Protein AF-A0A1G0CMH0-F1 (afdb_monomer_lite)

Radius of gyration: 16.73 Å; chains: 1; bounding box: 47×51×34 Å

Sequence (138 aa):
MKKIFALAIVLLAYSWANAQCPIYKTDRAGASTQNGKAVGNVVYSTDAQGAKASKIGKVDGTALYSTDRKGATPVQKGKFENGVVYATDRFGTNAVKVGKVEKGTVYSTDSYGLNVTIVGKVEGDCEAAGALLLLLIK

Foldseek 3Di:
DPPPVVVVVVVVVVCVQWPKKFKWFADPVRDTFTQWIDTVFWIWGADSVRPDTFTQWGDDPQWTWGADSVRPDTFTQFGHDPQWTWGAHRVHPPTATQWGADPQWTWGDHSVRPPTDTTIGIDDPPSSNNSNVSSVVD

Secondary structure (DSSP, 8-state):
--SSHHHHHHHHHHHHTT-EEEEEEE-TTS-EEEEEEEETTEEEEE-TTS-SEEEEEEEETTEEEE--TT--S-EEEEEEETTEEEE--TTS-S-EEEEEEETTEEEE--TTS-S-EEEEEE-SS-HHHHHHHHHHH-

Structure (mmCIF, N/CA/C/O backbone):
data_AF-A0A1G0CMH0-F1
#
_entry.id   AF-A0A1G0CMH0-F1
#
loop_
_atom_site.group_PDB
_atom_site.id
_atom_site.type_symbol
_atom_site.label_atom_id
_atom_site.label_alt_id
_atom_site.label_comp_id
_atom_site.label_asym_id
_atom_site.label_entity_id
_atom_site.label_seq_id
_atom_site.pdbx_PDB_ins_code
_atom_site.Cartn_x
_atom_site.Cartn_y
_atom_site.Cartn_z
_atom_site.occupancy
_atom_site.B_iso_or_equiv
_atom_site.auth_seq_id
_atom_site.auth_comp_id
_atom_site.auth_asym_id
_atom_site.auth_atom_id
_atom_site.pdbx_PDB_model_num
ATOM 1 N N . MET A 1 1 ? -32.654 -34.585 -15.542 1.00 46.31 1 MET A N 1
ATOM 2 C CA . MET A 1 1 ? -31.432 -33.782 -15.780 1.00 46.31 1 MET A CA 1
ATOM 3 C C . MET A 1 1 ? -31.679 -32.325 -15.368 1.00 46.31 1 MET A C 1
ATOM 5 O O . MET A 1 1 ? -32.084 -31.538 -16.203 1.00 46.31 1 MET A O 1
ATOM 9 N N . LYS A 1 2 ? -31.561 -31.966 -14.077 1.00 48.00 2 LYS A N 1
ATOM 10 C CA . LYS A 1 2 ? -31.857 -30.593 -13.579 1.00 48.00 2 LYS A CA 1
ATOM 11 C C . LYS A 1 2 ? -31.037 -30.170 -12.340 1.00 48.00 2 LYS A C 1
ATOM 13 O O . LYS A 1 2 ? -31.393 -29.211 -11.673 1.00 48.00 2 LYS A O 1
ATOM 18 N N . LYS A 1 3 ? -29.950 -30.880 -12.003 1.00 43.53 3 LYS A N 1
ATOM 19 C CA . LYS A 1 3 ? -29.193 -30.652 -10.750 1.00 43.53 3 LYS A CA 1
ATOM 20 C C . LYS A 1 3 ? -27.794 -30.041 -10.927 1.00 43.53 3 LYS A C 1
ATOM 22 O O . LYS A 1 3 ? -27.155 -29.726 -9.937 1.00 43.53 3 LYS A O 1
ATOM 27 N N . ILE A 1 4 ? -27.331 -29.837 -12.163 1.00 50.44 4 ILE A N 1
ATOM 28 C CA . ILE A 1 4 ? -25.962 -29.352 -12.438 1.00 50.44 4 ILE A CA 1
ATOM 29 C C . ILE A 1 4 ? -25.893 -27.813 -12.505 1.00 50.44 4 ILE A C 1
ATOM 31 O O . ILE A 1 4 ? -24.858 -27.228 -12.211 1.00 50.44 4 ILE A O 1
ATOM 35 N N . PHE A 1 5 ? -27.009 -27.132 -12.786 1.00 44.53 5 PHE A N 1
ATOM 36 C CA . PHE A 1 5 ? -27.023 -25.671 -12.938 1.00 44.53 5 PHE A CA 1
ATOM 37 C C . PHE A 1 5 ? -26.931 -24.884 -11.620 1.00 44.53 5 PHE A C 1
ATOM 39 O O . PHE A 1 5 ? -26.466 -23.751 -11.630 1.00 44.53 5 PHE A O 1
ATOM 46 N N . ALA A 1 6 ? -27.310 -25.467 -10.478 1.00 49.84 6 ALA A N 1
ATOM 47 C CA . ALA A 1 6 ? -27.246 -24.760 -9.196 1.00 49.84 6 ALA A CA 1
ATOM 48 C C . ALA A 1 6 ? -25.812 -24.656 -8.640 1.00 49.84 6 ALA A C 1
ATOM 50 O O . ALA A 1 6 ? -25.465 -23.655 -8.023 1.00 49.84 6 ALA A O 1
ATOM 51 N N . LEU A 1 7 ? -24.957 -25.657 -8.887 1.00 40.56 7 LEU A N 1
ATOM 52 C CA . LEU A 1 7 ? -23.612 -25.704 -8.303 1.00 40.56 7 LEU A CA 1
ATOM 53 C C . LEU A 1 7 ? -22.659 -24.687 -8.955 1.00 40.56 7 LEU A C 1
ATOM 55 O O . LEU A 1 7 ? -21.861 -24.059 -8.264 1.00 40.56 7 LEU A O 1
ATOM 59 N N . ALA A 1 8 ? -22.790 -24.469 -10.268 1.00 42.16 8 ALA A N 1
ATOM 60 C CA . ALA A 1 8 ? -21.983 -23.494 -11.001 1.00 42.16 8 ALA A CA 1
ATOM 61 C C . ALA A 1 8 ? -22.323 -22.041 -10.623 1.00 42.16 8 ALA A C 1
ATOM 63 O O . ALA A 1 8 ? -21.427 -21.210 -10.533 1.00 42.16 8 ALA A O 1
ATOM 64 N N . ILE A 1 9 ? -23.597 -21.740 -10.340 1.00 48.38 9 ILE A N 1
ATOM 65 C CA . ILE A 1 9 ? -24.038 -20.395 -9.933 1.00 48.38 9 ILE A CA 1
ATOM 66 C C . ILE A 1 9 ? -23.577 -20.076 -8.505 1.00 48.38 9 ILE A C 1
ATOM 68 O O . ILE A 1 9 ? -23.201 -18.941 -8.233 1.00 48.38 9 ILE A O 1
ATOM 72 N N . VAL A 1 10 ? -23.527 -21.068 -7.608 1.00 40.91 10 VAL A N 1
ATOM 73 C CA . VAL A 1 10 ? -22.971 -20.884 -6.257 1.00 40.91 10 VAL A CA 1
ATOM 74 C C . VAL A 1 10 ? -21.451 -20.685 -6.315 1.00 40.91 10 VAL A C 1
ATOM 76 O O . VAL A 1 10 ? -20.946 -19.763 -5.687 1.00 40.91 10 VAL A O 1
ATOM 79 N N . LEU A 1 11 ? -20.722 -21.466 -7.121 1.00 39.59 11 LEU A N 1
ATOM 80 C CA . LEU A 1 11 ? -19.275 -21.279 -7.324 1.00 39.59 11 LEU A CA 1
ATOM 81 C C . LEU A 1 11 ? -18.934 -19.923 -7.955 1.00 39.59 11 LEU A C 1
ATOM 83 O O . LEU A 1 11 ? -17.980 -19.279 -7.522 1.00 39.59 11 LEU A O 1
ATOM 87 N N . LEU A 1 12 ? -19.743 -19.464 -8.916 1.00 39.22 12 LEU A N 1
ATOM 88 C CA . LEU A 1 12 ? -19.619 -18.122 -9.477 1.00 39.22 12 LEU A CA 1
ATOM 89 C C . LEU A 1 12 ? -19.955 -17.063 -8.424 1.00 39.22 12 LEU A C 1
ATOM 91 O O . LEU A 1 12 ? -19.155 -16.169 -8.235 1.00 39.22 12 LEU A O 1
ATOM 95 N N . ALA A 1 13 ? -21.046 -17.166 -7.660 1.00 36.47 13 ALA A N 1
ATOM 96 C CA . ALA A 1 13 ? -21.392 -16.179 -6.626 1.00 36.47 13 ALA A CA 1
ATOM 97 C C . ALA A 1 13 ? -20.334 -16.060 -5.506 1.00 36.47 13 ALA A C 1
ATOM 99 O O . ALA A 1 13 ? -20.114 -14.968 -4.979 1.00 36.47 13 ALA A O 1
ATOM 100 N N . TYR A 1 14 ? -19.627 -17.149 -5.182 1.00 36.47 14 TYR A N 1
ATOM 101 C CA . TYR A 1 14 ? -18.530 -17.133 -4.208 1.00 36.47 14 TYR A CA 1
ATOM 102 C C . TYR A 1 14 ? -17.269 -16.413 -4.708 1.00 36.47 14 TYR A C 1
ATOM 104 O O . TYR A 1 14 ? -16.526 -15.882 -3.880 1.00 36.47 14 TYR A O 1
ATOM 112 N N . SER A 1 15 ? -17.031 -16.335 -6.024 1.00 37.41 15 SER A N 1
ATOM 113 C CA . SER A 1 15 ? -15.873 -15.604 -6.561 1.00 37.41 15 SER A CA 1
ATOM 114 C C . SER A 1 15 ? -16.040 -14.081 -6.523 1.00 37.41 15 SER A C 1
ATOM 116 O O . SER A 1 15 ? -15.041 -13.372 -6.540 1.00 37.41 15 SER A O 1
ATOM 118 N N . TRP A 1 16 ? -17.273 -13.566 -6.423 1.00 39.22 16 TRP A N 1
ATOM 119 C CA . TRP A 1 16 ? -17.538 -12.118 -6.314 1.00 39.22 16 TRP A CA 1
ATOM 120 C C . TRP A 1 16 ? -17.589 -11.623 -4.863 1.00 39.22 16 TRP A C 1
ATOM 122 O O . TRP A 1 16 ? -17.378 -10.441 -4.613 1.00 39.22 16 TRP A O 1
ATOM 132 N N . ALA A 1 17 ? -17.840 -12.510 -3.893 1.00 40.75 17 ALA A N 1
ATOM 133 C CA . ALA A 1 17 ? -18.009 -12.122 -2.489 1.00 40.75 17 ALA A CA 1
ATOM 134 C C . ALA A 1 17 ? -16.685 -11.840 -1.750 1.00 40.75 17 ALA A C 1
ATOM 136 O O . ALA A 1 17 ? -16.698 -11.238 -0.681 1.00 40.75 17 ALA A O 1
ATOM 137 N N . ASN A 1 18 ? -15.541 -12.253 -2.305 1.00 51.97 18 ASN A N 1
ATOM 138 C CA . ASN A 1 18 ? -14.217 -12.006 -1.732 1.00 51.97 18 ASN A CA 1
ATOM 139 C C . ASN A 1 18 ? -13.219 -11.693 -2.850 1.00 51.97 18 ASN A C 1
ATOM 141 O O . ASN A 1 18 ? -12.333 -12.500 -3.126 1.00 51.97 18 ASN A O 1
ATOM 145 N N . ALA A 1 19 ? -13.374 -10.545 -3.517 1.00 65.06 19 ALA A N 1
ATOM 146 C CA . ALA A 1 19 ? -12.364 -10.055 -4.450 1.00 65.06 19 ALA A CA 1
ATOM 147 C C . ALA A 1 19 ? -11.027 -9.929 -3.700 1.00 65.06 19 ALA A C 1
ATOM 149 O O . ALA A 1 19 ? -10.825 -9.028 -2.883 1.00 65.06 19 ALA A O 1
ATOM 150 N N . GLN A 1 20 ? -10.151 -10.912 -3.908 1.00 85.44 20 GLN A N 1
ATOM 151 C CA . GLN A 1 20 ? -8.800 -10.899 -3.385 1.00 85.44 20 GLN A CA 1
ATOM 152 C C . GLN A 1 20 ? -7.938 -10.170 -4.405 1.00 85.44 20 GLN A C 1
ATOM 154 O O . GLN A 1 20 ? -7.851 -10.599 -5.551 1.00 85.44 20 GLN A O 1
ATOM 159 N N . CYS A 1 21 ? -7.277 -9.108 -3.970 1.00 90.06 21 CYS A N 1
ATOM 160 C CA . CYS A 1 21 ? -6.371 -8.332 -4.802 1.00 90.06 21 CYS A CA 1
ATOM 161 C C . CYS A 1 21 ? -4.926 -8.658 -4.422 1.00 90.06 21 CYS A C 1
ATOM 163 O O . CYS A 1 21 ? -4.499 -8.299 -3.318 1.00 90.06 21 CYS A O 1
ATOM 165 N N . PRO A 1 22 ? -4.170 -9.366 -5.274 1.00 91.12 22 PRO A N 1
ATOM 166 C CA . PRO A 1 22 ? -2.741 -9.566 -5.087 1.00 91.12 22 PRO A CA 1
ATOM 167 C C . PRO A 1 22 ? -1.978 -8.237 -5.034 1.00 91.12 22 PRO A C 1
ATOM 169 O O . PRO A 1 22 ? -2.266 -7.300 -5.780 1.00 91.12 22 PRO A O 1
ATOM 172 N N . ILE A 1 23 ? -0.990 -8.164 -4.142 1.00 91.44 23 ILE A N 1
ATOM 173 C CA . ILE A 1 23 ? -0.104 -7.011 -3.978 1.00 91.44 23 ILE A CA 1
ATOM 174 C C . ILE A 1 23 ? 1.337 -7.489 -4.157 1.00 91.44 23 ILE A C 1
ATOM 176 O O . ILE A 1 23 ? 1.765 -8.473 -3.543 1.00 91.44 23 ILE A O 1
ATOM 180 N N . TYR A 1 24 ? 2.081 -6.767 -4.985 1.00 91.69 24 TYR A N 1
ATOM 181 C CA . TYR A 1 24 ? 3.454 -7.067 -5.353 1.00 91.69 24 TYR A CA 1
ATOM 182 C C . TYR A 1 24 ? 4.371 -5.926 -4.948 1.00 91.69 24 TYR A C 1
ATOM 184 O O . TYR A 1 24 ? 4.055 -4.752 -5.155 1.00 91.69 24 TYR A O 1
ATOM 192 N N . LYS A 1 25 ? 5.555 -6.279 -4.457 1.00 90.69 25 LYS A N 1
ATOM 193 C CA . LYS A 1 25 ? 6.685 -5.362 -4.349 1.00 90.69 25 LYS A CA 1
ATOM 194 C C . LYS A 1 25 ? 7.495 -5.448 -5.630 1.00 90.69 25 LYS A C 1
ATOM 196 O O . LYS A 1 25 ? 7.781 -6.550 -6.095 1.00 90.69 25 LYS A O 1
ATOM 201 N N . THR A 1 26 ? 7.881 -4.300 -6.165 1.00 91.00 26 THR A N 1
ATOM 202 C CA . THR A 1 26 ? 8.746 -4.205 -7.341 1.00 91.00 26 THR A CA 1
ATOM 203 C C . THR A 1 26 ? 10.123 -3.721 -6.907 1.00 91.00 26 THR A C 1
ATOM 205 O O . THR A 1 26 ? 10.233 -2.774 -6.125 1.00 91.00 26 THR A O 1
ATOM 208 N N . ASP A 1 27 ? 11.171 -4.401 -7.359 1.00 88.56 27 ASP A N 1
ATOM 209 C CA . ASP A 1 27 ? 12.552 -4.004 -7.097 1.00 88.56 27 ASP A CA 1
ATOM 210 C C . ASP A 1 27 ? 13.072 -2.979 -8.122 1.00 88.56 27 ASP A C 1
ATOM 212 O O . ASP A 1 27 ? 12.390 -2.602 -9.076 1.00 88.56 27 ASP A O 1
ATOM 216 N N . ARG A 1 28 ? 14.315 -2.522 -7.931 1.00 84.56 28 ARG A N 1
ATOM 217 C CA . ARG A 1 28 ? 14.953 -1.538 -8.820 1.00 84.56 28 ARG A CA 1
ATOM 218 C C . ARG A 1 28 ? 15.195 -2.072 -10.239 1.00 84.56 28 ARG A C 1
ATOM 220 O O . ARG A 1 28 ? 15.320 -1.270 -11.159 1.00 84.56 28 ARG A O 1
ATOM 227 N N . ALA A 1 29 ? 15.276 -3.391 -10.412 1.00 86.69 29 ALA A N 1
ATOM 228 C CA . ALA A 1 29 ? 15.417 -4.037 -11.715 1.00 86.69 29 ALA A CA 1
ATOM 229 C C . ALA A 1 29 ? 14.059 -4.228 -12.422 1.00 86.69 29 ALA A C 1
ATOM 231 O O . ALA A 1 29 ? 14.026 -4.614 -13.589 1.00 86.69 29 ALA A O 1
ATOM 232 N N . GLY A 1 30 ? 12.944 -3.938 -11.742 1.00 84.12 30 GLY A N 1
ATOM 233 C CA . GLY A 1 30 ? 11.585 -4.090 -12.257 1.00 84.12 30 GLY A CA 1
ATOM 234 C C . GLY A 1 30 ? 10.970 -5.468 -11.997 1.00 84.12 30 GLY A C 1
ATOM 235 O O . GLY A 1 30 ? 9.814 -5.697 -12.375 1.00 84.12 30 GLY A O 1
ATOM 236 N N . ALA A 1 31 ? 11.684 -6.378 -11.329 1.00 88.56 31 ALA A N 1
ATOM 237 C CA . ALA A 1 31 ? 11.131 -7.671 -10.951 1.00 88.56 31 ALA A CA 1
ATOM 238 C C . ALA A 1 31 ? 10.092 -7.478 -9.843 1.00 88.56 31 ALA A C 1
ATOM 240 O O . ALA A 1 31 ? 10.278 -6.690 -8.915 1.00 88.56 31 ALA A O 1
ATOM 241 N N . SER A 1 32 ? 8.954 -8.160 -9.974 1.00 89.00 32 SER A N 1
ATOM 242 C CA . SER A 1 32 ? 7.827 -8.030 -9.052 1.00 89.00 32 SER A CA 1
ATOM 243 C C . SER A 1 32 ? 7.566 -9.354 -8.351 1.00 89.00 32 SER A C 1
ATOM 245 O O . SER A 1 32 ? 7.373 -10.372 -9.010 1.00 89.00 32 SER A O 1
ATOM 247 N N . THR A 1 33 ? 7.522 -9.324 -7.022 1.00 89.88 33 THR A N 1
ATOM 248 C CA . THR A 1 33 ? 7.266 -10.501 -6.187 1.00 89.88 33 THR A CA 1
ATOM 249 C C . THR A 1 33 ? 6.044 -10.239 -5.333 1.00 89.88 33 THR A C 1
ATOM 251 O O . THR A 1 33 ? 5.942 -9.183 -4.701 1.00 89.88 33 THR A O 1
ATOM 254 N N . GLN A 1 34 ? 5.115 -11.194 -5.309 1.00 89.19 34 GLN A N 1
ATOM 255 C CA . GLN A 1 34 ? 3.942 -11.080 -4.458 1.00 89.19 34 GLN A CA 1
ATOM 256 C C . GLN A 1 34 ? 4.390 -11.044 -2.998 1.00 89.19 34 GLN A C 1
ATOM 258 O O . GLN A 1 34 ? 5.187 -11.869 -2.556 1.00 89.19 34 GLN A O 1
ATOM 263 N N . ASN A 1 35 ? 3.902 -10.065 -2.253 1.00 87.38 35 ASN A N 1
ATOM 264 C CA . ASN A 1 35 ? 4.242 -9.892 -0.843 1.00 87.38 35 ASN A CA 1
ATOM 265 C C . ASN A 1 35 ? 3.036 -9.482 0.005 1.00 87.38 35 ASN A C 1
ATOM 267 O O . ASN A 1 35 ? 3.176 -9.217 1.205 1.00 87.38 35 ASN A O 1
ATOM 271 N N . GLY A 1 36 ? 1.857 -9.419 -0.608 1.00 90.31 36 GLY A N 1
ATOM 272 C CA . GLY A 1 36 ? 0.623 -9.167 0.095 1.00 90.31 36 GLY A CA 1
ATOM 273 C C . GLY A 1 36 ? -0.619 -9.513 -0.706 1.00 90.31 36 GLY A C 1
ATOM 274 O O . GLY A 1 36 ? -0.577 -9.935 -1.866 1.00 90.31 36 GLY A O 1
ATOM 275 N N . LYS A 1 37 ? -1.750 -9.316 -0.040 1.00 91.44 37 LYS A N 1
ATOM 276 C CA . LYS A 1 37 ? -3.080 -9.368 -0.634 1.00 91.44 37 LYS A CA 1
ATOM 277 C C . LYS A 1 37 ? -4.042 -8.475 0.135 1.00 91.44 37 LYS A C 1
ATOM 279 O O . LYS A 1 37 ? -3.919 -8.351 1.354 1.00 91.44 37 LYS A O 1
ATOM 284 N N . ALA A 1 38 ? -5.017 -7.903 -0.554 1.00 91.50 38 ALA A N 1
ATOM 285 C CA . ALA A 1 38 ? -6.177 -7.289 0.074 1.00 91.50 38 ALA A CA 1
ATOM 286 C C . ALA A 1 38 ? -7.393 -8.204 -0.060 1.00 91.50 38 ALA A C 1
ATOM 288 O O . ALA A 1 38 ? -7.585 -8.828 -1.101 1.00 91.50 38 ALA A O 1
ATOM 289 N N . VAL A 1 39 ? -8.185 -8.297 1.005 1.00 90.38 39 VAL A N 1
ATOM 290 C CA . VAL A 1 39 ? -9.475 -8.995 1.019 1.00 90.38 39 VAL A CA 1
ATOM 291 C C . VAL A 1 39 ? -10.477 -8.053 1.672 1.00 90.38 39 VAL A C 1
ATOM 293 O O . VAL A 1 39 ? -10.355 -7.736 2.860 1.00 90.38 39 VAL A O 1
ATOM 296 N N . GLY A 1 40 ? -11.423 -7.548 0.879 1.00 89.12 40 GLY A N 1
ATOM 297 C CA . GLY A 1 40 ? -12.274 -6.437 1.297 1.00 89.12 40 GLY A CA 1
ATOM 298 C C . GLY A 1 40 ? -11.426 -5.222 1.680 1.00 89.12 40 GLY A C 1
ATOM 299 O O . GLY A 1 40 ? -10.588 -4.767 0.907 1.00 89.12 40 GLY A O 1
ATOM 300 N N . ASN A 1 41 ? -11.605 -4.720 2.900 1.00 89.75 41 ASN A N 1
ATOM 301 C CA . ASN A 1 41 ? -10.872 -3.560 3.402 1.00 89.75 41 ASN A CA 1
ATOM 302 C C . ASN A 1 41 ? -9.622 -3.915 4.229 1.00 89.75 41 ASN A C 1
ATOM 304 O O . ASN A 1 41 ? -8.983 -3.026 4.790 1.00 89.75 41 ASN A O 1
ATOM 308 N N . VAL A 1 42 ? -9.264 -5.197 4.341 1.00 90.75 42 VAL A N 1
ATOM 309 C CA . VAL A 1 42 ? -8.124 -5.657 5.143 1.00 90.75 42 VAL A CA 1
ATOM 310 C C . VAL A 1 42 ? -6.946 -5.989 4.239 1.00 90.75 42 VAL A C 1
ATOM 312 O O . VAL A 1 42 ? -7.100 -6.663 3.222 1.00 90.75 42 VAL A O 1
ATOM 315 N N . VAL A 1 43 ? -5.752 -5.552 4.640 1.00 91.19 43 VAL A N 1
ATOM 316 C CA . VAL A 1 43 ? -4.508 -5.805 3.911 1.00 91.19 43 VAL A CA 1
ATOM 317 C C . VAL A 1 43 ? -3.631 -6.766 4.700 1.00 91.19 43 VAL A C 1
ATOM 319 O O . VAL A 1 43 ? -3.395 -6.600 5.903 1.00 91.19 43 VAL A O 1
ATOM 322 N N . TYR A 1 44 ? -3.131 -7.771 3.995 1.00 90.19 44 TYR A N 1
ATOM 323 C CA . TYR A 1 44 ? -2.281 -8.824 4.520 1.00 90.19 44 TYR A CA 1
ATOM 324 C C . TYR A 1 44 ? -0.917 -8.771 3.844 1.00 90.19 44 TYR A C 1
ATOM 326 O O . TYR A 1 44 ? -0.832 -8.599 2.630 1.00 90.19 44 TYR A O 1
ATOM 334 N N . SER A 1 45 ? 0.145 -8.977 4.618 1.00 89.69 45 SER A N 1
ATOM 335 C CA . SER A 1 45 ? 1.429 -9.409 4.070 1.00 89.69 45 SER A CA 1
ATOM 336 C C . SER A 1 45 ? 1.377 -10.913 3.848 1.00 89.69 45 SER A C 1
ATOM 338 O O . SER A 1 45 ? 0.782 -11.634 4.659 1.00 89.69 45 SER A O 1
ATOM 340 N N . THR A 1 46 ? 1.994 -11.373 2.764 1.00 88.19 46 THR A N 1
ATOM 341 C CA . THR A 1 46 ? 2.116 -12.792 2.448 1.00 88.19 46 THR A CA 1
ATOM 342 C C . THR A 1 46 ? 3.555 -13.218 2.205 1.00 88.19 46 THR A C 1
ATOM 344 O O . THR A 1 46 ? 4.421 -12.385 1.937 1.00 88.19 46 THR A O 1
ATOM 347 N N . ASP A 1 47 ? 3.807 -14.527 2.272 1.00 83.19 47 ASP A N 1
ATOM 348 C CA . ASP A 1 47 ? 4.989 -15.099 1.624 1.00 83.19 47 ASP A CA 1
ATOM 349 C C . ASP A 1 47 ? 4.911 -14.948 0.090 1.00 83.19 47 ASP A C 1
ATOM 351 O O . ASP A 1 47 ? 3.886 -14.532 -0.463 1.00 83.19 47 ASP A O 1
ATOM 355 N N . ALA A 1 48 ? 6.012 -15.280 -0.594 1.00 75.88 48 ALA A N 1
ATOM 356 C CA . ALA A 1 48 ? 6.133 -15.165 -2.049 1.00 75.88 48 ALA A CA 1
ATOM 357 C C . ALA A 1 48 ? 5.135 -16.049 -2.820 1.00 75.88 48 ALA A C 1
ATOM 359 O O . ALA A 1 48 ? 4.930 -15.844 -4.013 1.00 75.88 48 ALA A O 1
ATOM 360 N N . GLN A 1 49 ? 4.523 -17.028 -2.147 1.00 72.69 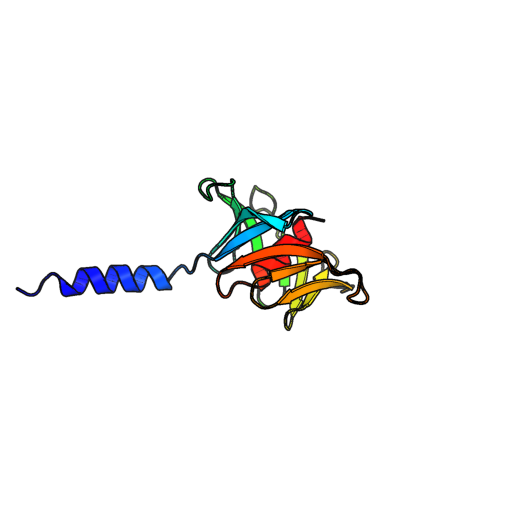49 GLN A N 1
ATOM 361 C CA . GLN A 1 49 ? 3.522 -17.942 -2.692 1.00 72.69 49 GLN A CA 1
ATOM 362 C C . GLN A 1 49 ? 2.083 -17.529 -2.331 1.00 72.69 49 GLN A C 1
ATOM 364 O O . GLN A 1 49 ? 1.136 -18.203 -2.733 1.00 72.69 49 GLN A O 1
ATOM 369 N N . GLY A 1 50 ? 1.889 -16.453 -1.560 1.00 69.94 50 GLY A N 1
ATOM 370 C CA . GLY A 1 50 ? 0.566 -15.980 -1.140 1.00 69.94 50 GLY A CA 1
ATOM 371 C C . GLY A 1 50 ? -0.121 -16.836 -0.063 1.00 69.94 50 GLY A C 1
ATOM 372 O O . GLY A 1 50 ? -1.286 -16.574 0.267 1.00 69.94 50 GLY A O 1
ATOM 373 N N . ALA A 1 51 ? 0.563 -17.848 0.482 1.00 73.19 51 ALA A N 1
ATOM 374 C CA . ALA A 1 51 ? -0.021 -18.901 1.312 1.00 73.19 51 ALA A CA 1
ATOM 375 C C . ALA A 1 51 ? -0.133 -18.490 2.785 1.00 73.19 51 ALA A C 1
ATOM 377 O O . ALA A 1 51 ? -1.217 -18.543 3.373 1.00 73.19 51 ALA A O 1
ATOM 378 N N . LYS A 1 52 ? 0.966 -18.039 3.395 1.00 82.31 52 LYS A N 1
ATOM 379 C CA . LYS A 1 52 ? 0.946 -17.509 4.767 1.00 82.31 52 LYS A CA 1
ATOM 380 C C . LYS A 1 52 ? 0.509 -16.058 4.733 1.00 82.31 52 LYS A C 1
ATOM 382 O O . LYS A 1 52 ? 1.153 -15.268 4.063 1.00 82.31 52 LYS A O 1
ATOM 387 N N . ALA A 1 53 ? -0.538 -15.695 5.471 1.00 85.12 53 ALA A N 1
ATOM 388 C CA . ALA A 1 53 ? -1.058 -14.330 5.511 1.00 85.12 53 ALA A CA 1
ATOM 389 C C . ALA A 1 53 ? -1.042 -13.777 6.938 1.00 85.12 53 ALA A C 1
ATOM 391 O O . ALA A 1 53 ? -1.528 -14.418 7.867 1.00 85.12 53 ALA A O 1
ATOM 392 N N . SER A 1 54 ? -0.504 -12.574 7.113 1.00 88.19 54 SER A N 1
ATOM 393 C CA . SER A 1 54 ? -0.565 -11.827 8.374 1.00 88.19 54 SER A CA 1
ATOM 394 C C . SER A 1 54 ? -1.186 -10.468 8.121 1.00 88.19 54 SER A C 1
ATOM 396 O O . SER A 1 54 ? -0.770 -9.769 7.200 1.00 88.19 54 SER A O 1
ATOM 398 N N . LYS A 1 55 ? -2.177 -10.081 8.925 1.00 89.44 55 LYS A N 1
ATOM 399 C CA . LYS A 1 55 ? -2.799 -8.760 8.816 1.00 89.44 55 LYS A CA 1
ATOM 400 C C . LYS A 1 55 ? -1.751 -7.685 9.111 1.00 89.44 55 LYS A C 1
ATOM 402 O O . LYS A 1 55 ? -1.101 -7.730 10.152 1.00 89.44 55 LYS A O 1
ATOM 407 N N . ILE A 1 56 ? -1.599 -6.739 8.192 1.00 89.38 56 ILE A N 1
ATOM 408 C CA . ILE A 1 56 ? -0.664 -5.609 8.326 1.00 89.38 56 ILE A CA 1
ATOM 409 C C . ILE A 1 56 ? -1.379 -4.263 8.344 1.00 89.38 56 ILE A C 1
ATOM 411 O O . ILE A 1 56 ? -0.780 -3.250 8.702 1.00 89.38 56 ILE A O 1
ATOM 415 N N . GLY A 1 57 ? -2.659 -4.238 7.982 1.00 91.88 57 GLY A N 1
ATOM 416 C CA . GLY A 1 57 ? -3.434 -3.019 8.051 1.00 91.88 57 GLY A CA 1
ATOM 417 C C . GLY A 1 57 ? -4.839 -3.137 7.494 1.00 91.88 57 GLY A C 1
ATOM 418 O O . GLY A 1 57 ? -5.351 -4.233 7.247 1.00 91.88 57 GLY A O 1
ATOM 419 N N . LYS A 1 58 ? -5.474 -1.980 7.338 1.00 92.31 58 LYS A N 1
ATOM 420 C CA . LYS A 1 58 ? -6.805 -1.839 6.753 1.00 92.31 58 LYS A CA 1
ATOM 421 C C . LYS A 1 58 ? -6.952 -0.500 6.034 1.00 92.31 58 LYS A C 1
ATOM 423 O O . LYS A 1 58 ? -6.255 0.464 6.355 1.00 92.31 58 LYS A O 1
ATOM 428 N N . VAL A 1 59 ? -7.896 -0.457 5.110 1.00 93.06 59 VAL A N 1
ATOM 429 C CA . VAL A 1 59 ? -8.392 0.751 4.451 1.00 93.06 59 VAL A CA 1
ATOM 430 C C . VAL A 1 59 ? -9.761 1.082 5.045 1.00 93.06 59 VAL A C 1
ATOM 432 O O . VAL A 1 59 ? -10.563 0.184 5.297 1.00 93.06 59 VAL A O 1
ATOM 435 N N . ASP A 1 60 ? -10.028 2.351 5.320 1.00 93.06 60 ASP A N 1
ATOM 436 C CA . ASP A 1 60 ? -11.316 2.816 5.843 1.00 93.06 60 ASP A CA 1
ATOM 437 C C . ASP A 1 60 ? -11.692 4.118 5.131 1.00 93.06 60 ASP A C 1
ATOM 439 O O . ASP A 1 60 ? -11.125 5.178 5.407 1.00 93.06 60 ASP A O 1
ATOM 443 N N . GLY A 1 61 ? -12.557 4.025 4.117 1.00 92.12 61 GLY A N 1
ATOM 444 C CA . GLY A 1 61 ? -12.749 5.115 3.160 1.00 92.12 61 GLY A CA 1
ATOM 445 C C . GLY A 1 61 ? -11.424 5.502 2.493 1.00 92.12 61 GLY A C 1
ATOM 446 O O . GLY A 1 61 ? -10.780 4.671 1.855 1.00 92.12 61 GLY A O 1
ATOM 447 N N . THR A 1 62 ? -11.002 6.757 2.666 1.00 93.94 62 THR A N 1
ATOM 448 C CA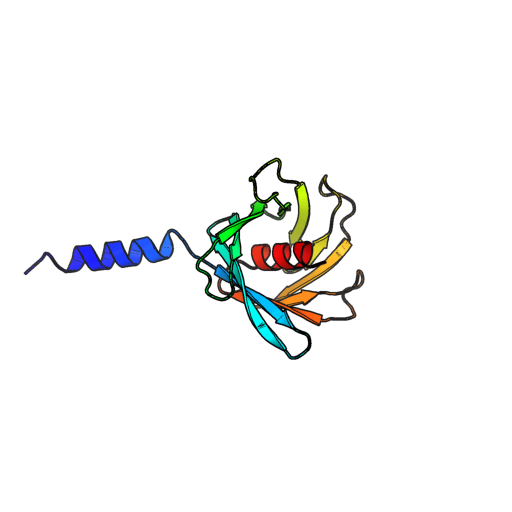 . THR A 1 62 ? -9.712 7.255 2.159 1.00 93.94 62 THR A CA 1
ATOM 449 C C . THR A 1 62 ? -8.561 7.020 3.135 1.00 93.94 62 THR A C 1
ATOM 451 O O . THR A 1 62 ? -7.404 7.141 2.744 1.00 93.94 62 THR A O 1
ATOM 454 N N . ALA A 1 63 ? -8.826 6.677 4.396 1.00 95.62 63 ALA A N 1
ATOM 455 C CA . ALA A 1 63 ? -7.802 6.549 5.424 1.00 95.62 63 ALA A CA 1
ATOM 456 C C . ALA A 1 63 ? -7.097 5.183 5.378 1.00 95.62 63 ALA A C 1
ATOM 458 O O . ALA A 1 63 ? -7.716 4.128 5.217 1.00 95.62 63 ALA A O 1
ATOM 459 N N . LEU A 1 64 ? -5.775 5.208 5.550 1.00 95.81 64 LEU A N 1
ATOM 460 C CA . LEU A 1 64 ? -4.897 4.042 5.481 1.00 95.81 64 LEU A CA 1
ATOM 461 C C . LEU A 1 64 ? -4.306 3.762 6.861 1.00 95.81 64 LEU A C 1
ATOM 463 O O . LEU A 1 64 ? -3.613 4.611 7.430 1.00 95.81 64 LEU A O 1
ATOM 467 N N . TYR A 1 65 ? -4.540 2.562 7.389 1.00 94.31 65 TYR A N 1
ATOM 468 C CA . TYR A 1 65 ? -4.105 2.174 8.729 1.00 94.31 65 TYR A CA 1
ATOM 469 C C . TYR A 1 65 ? -3.135 1.005 8.684 1.00 94.31 65 TYR A C 1
ATOM 471 O O . TYR A 1 65 ? -3.409 -0.008 8.045 1.00 94.31 65 TYR A O 1
ATOM 479 N N . SER A 1 66 ? -2.057 1.099 9.456 1.00 91.50 66 SER A N 1
ATOM 480 C CA . SER A 1 66 ? -1.247 -0.062 9.825 1.00 91.50 66 SER A CA 1
ATOM 481 C C . SER A 1 66 ? -1.818 -0.731 11.069 1.00 91.50 66 SER A C 1
ATOM 483 O O . SER A 1 66 ? -2.271 -0.040 11.983 1.00 91.50 66 SER A O 1
ATOM 485 N N . THR A 1 67 ? -1.700 -2.047 11.159 1.00 86.44 67 THR A N 1
ATOM 486 C CA . THR A 1 67 ? -1.902 -2.801 12.402 1.00 86.44 67 THR A CA 1
ATOM 487 C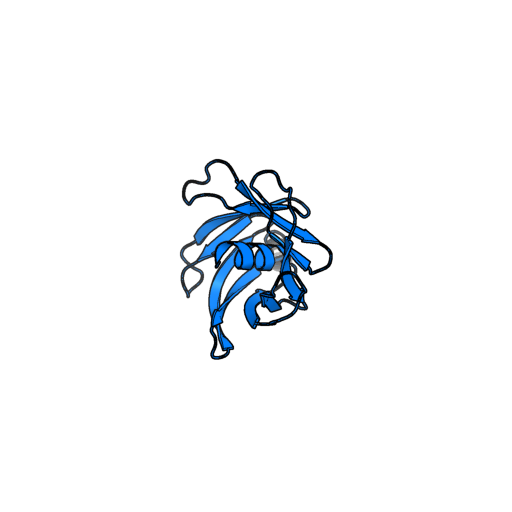 C . THR A 1 67 ? -0.642 -3.584 12.720 1.00 86.44 67 THR A C 1
ATOM 489 O O . THR A 1 67 ? 0.066 -4.018 11.809 1.00 86.44 67 THR A O 1
ATOM 492 N N . ASP A 1 68 ? -0.363 -3.805 14.002 1.00 71.81 68 ASP A N 1
ATOM 493 C CA . ASP A 1 68 ? 0.668 -4.772 14.364 1.00 71.81 68 ASP A CA 1
ATOM 494 C C . ASP A 1 68 ? 0.239 -6.204 13.976 1.00 71.81 68 ASP A C 1
ATOM 496 O O . ASP A 1 68 ? -0.925 -6.471 13.658 1.00 71.81 68 ASP A O 1
ATOM 500 N N . ARG A 1 69 ? 1.184 -7.155 14.005 1.00 58.09 69 ARG A N 1
ATOM 501 C CA . ARG A 1 69 ? 0.906 -8.569 13.676 1.00 58.09 69 ARG A CA 1
ATOM 502 C C . ARG A 1 69 ? -0.108 -9.225 14.624 1.00 58.09 69 ARG A C 1
ATOM 504 O O . ARG A 1 69 ? -0.593 -10.309 14.314 1.00 58.09 69 ARG A O 1
ATOM 511 N N . LYS A 1 70 ? -0.401 -8.604 15.773 1.00 58.84 70 LYS A N 1
ATOM 512 C CA . LYS A 1 70 ? -1.379 -9.070 16.766 1.00 58.84 70 LYS A CA 1
ATOM 513 C C . LYS A 1 70 ? -2.765 -8.445 16.552 1.00 58.84 70 LYS A C 1
ATOM 515 O O . LYS A 1 70 ? -3.705 -8.822 17.243 1.00 58.84 70 LYS A O 1
ATOM 520 N N . GLY A 1 71 ? -2.910 -7.535 15.586 1.00 54.94 71 GLY A N 1
ATOM 521 C CA . GLY A 1 71 ? -4.158 -6.845 15.276 1.00 54.94 71 GLY A CA 1
ATOM 522 C C . GLY A 1 71 ? -4.543 -5.751 16.276 1.00 54.94 71 GLY A C 1
ATOM 523 O O . GL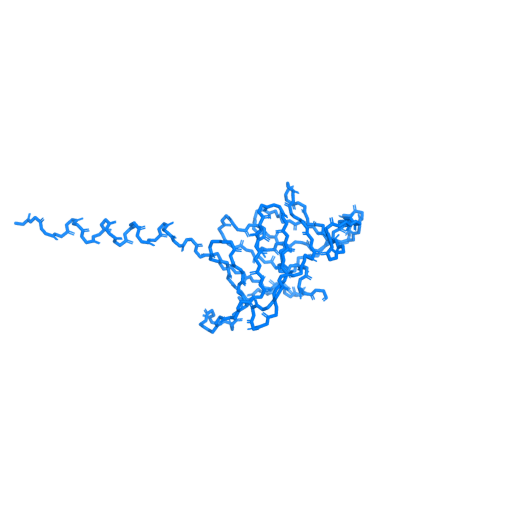Y A 1 71 ? -5.682 -5.286 16.218 1.00 54.94 71 GLY A O 1
ATOM 524 N N . ALA A 1 72 ? -3.639 -5.340 17.171 1.00 64.38 72 ALA A N 1
ATOM 525 C CA . ALA A 1 72 ? -3.905 -4.284 18.140 1.00 64.38 72 ALA A CA 1
ATOM 526 C C . ALA A 1 72 ? -3.859 -2.887 17.491 1.00 64.38 72 ALA A C 1
ATOM 528 O O . ALA A 1 72 ? -3.287 -2.698 16.415 1.00 64.38 72 ALA A O 1
ATOM 529 N N . THR A 1 73 ? -4.549 -1.953 18.158 1.00 77.88 73 THR A N 1
ATOM 530 C CA . THR A 1 73 ? -4.930 -0.578 17.784 1.00 77.88 73 THR A CA 1
ATOM 531 C C . THR A 1 73 ? -4.404 -0.081 16.428 1.00 77.88 73 THR A C 1
ATOM 533 O O . THR A 1 73 ? -3.219 0.234 16.308 1.00 77.88 73 THR A O 1
ATOM 536 N N . PRO A 1 74 ? -5.280 0.057 15.410 1.00 86.25 74 PRO A N 1
ATOM 537 C CA . PRO A 1 74 ? -4.910 0.622 14.119 1.00 86.25 74 PRO A CA 1
ATOM 538 C C . PRO A 1 74 ? -4.299 2.016 14.270 1.00 86.25 74 PRO A C 1
ATOM 540 O O . PRO A 1 74 ? -4.868 2.883 14.931 1.00 86.25 74 PRO A O 1
ATOM 543 N N . VAL A 1 75 ? -3.164 2.242 13.615 1.00 90.44 75 VAL A N 1
ATOM 544 C CA . VAL A 1 75 ? -2.506 3.552 13.555 1.00 90.44 75 VAL A CA 1
ATOM 545 C C . VAL A 1 75 ? -2.638 4.076 12.142 1.00 90.44 75 VAL A C 1
ATOM 547 O O . VAL A 1 75 ? -2.231 3.397 11.196 1.00 90.44 75 VAL A O 1
ATOM 550 N N . GLN A 1 76 ? -3.198 5.274 11.989 1.00 93.56 76 GLN A N 1
ATOM 551 C CA . GLN A 1 76 ? -3.270 5.904 10.681 1.00 93.56 76 GLN A CA 1
ATOM 552 C C . GLN A 1 76 ? -1.855 6.217 10.191 1.00 93.56 76 GLN A C 1
ATOM 554 O O . GLN A 1 76 ? -1.021 6.738 10.932 1.00 93.56 76 GLN A O 1
ATOM 559 N N . LYS A 1 77 ? -1.573 5.837 8.948 1.00 94.75 77 LYS A N 1
ATOM 560 C CA . LYS A 1 77 ? -0.300 6.096 8.266 1.00 94.75 77 LYS A CA 1
ATOM 561 C C . LYS A 1 77 ? -0.448 7.099 7.139 1.00 94.75 77 LYS A C 1
ATOM 563 O O . LYS A 1 77 ? 0.542 7.688 6.710 1.00 94.75 77 LYS A O 1
ATOM 568 N N . GLY A 1 78 ? -1.665 7.260 6.637 1.00 96.00 78 GLY A N 1
ATOM 569 C CA . GLY A 1 78 ? -1.900 8.128 5.511 1.00 96.00 78 GLY A CA 1
ATOM 570 C C . GLY A 1 78 ? -3.334 8.141 5.034 1.00 96.00 78 GLY A C 1
ATOM 571 O O . GLY A 1 78 ? -4.255 7.671 5.713 1.00 96.00 78 GLY A O 1
ATOM 572 N N . LYS A 1 79 ? -3.489 8.669 3.825 1.00 96.69 79 LYS A N 1
ATOM 573 C CA . LYS A 1 79 ? -4.735 8.661 3.071 1.00 96.69 79 LYS A CA 1
ATOM 574 C C . LYS A 1 79 ? -4.489 8.469 1.575 1.00 96.69 79 LYS A C 1
ATOM 576 O O . LYS A 1 79 ? -3.416 8.809 1.071 1.00 96.69 79 LYS A O 1
ATOM 581 N N . PHE A 1 80 ? -5.485 7.926 0.888 1.00 96.62 80 PHE A N 1
ATOM 582 C CA . PHE A 1 80 ? -5.505 7.697 -0.550 1.00 96.62 80 PHE A CA 1
ATOM 583 C C . PHE A 1 80 ? -6.718 8.381 -1.174 1.00 96.62 80 PHE A C 1
ATOM 585 O O . PHE A 1 80 ? -7.856 8.048 -0.850 1.00 96.62 80 PHE A O 1
ATOM 592 N N . GLU A 1 81 ? -6.469 9.345 -2.056 1.00 94.94 81 GLU A N 1
ATOM 593 C CA . GLU A 1 81 ? -7.507 10.175 -2.672 1.00 94.94 81 GLU A CA 1
ATOM 594 C C . GLU A 1 81 ? -7.144 10.430 -4.136 1.00 94.94 81 GLU A C 1
ATOM 596 O O . GLU A 1 81 ? -6.045 10.901 -4.427 1.00 94.94 81 GLU A O 1
ATOM 601 N N . ASN A 1 82 ? -8.061 10.120 -5.061 1.00 93.81 82 ASN A N 1
ATOM 602 C CA . ASN A 1 82 ? -7.902 10.353 -6.504 1.00 93.81 82 ASN A CA 1
ATOM 603 C C . ASN A 1 82 ? -6.568 9.831 -7.080 1.00 93.81 82 ASN A C 1
ATOM 605 O O . ASN A 1 82 ? -5.880 10.539 -7.816 1.00 93.81 82 ASN A O 1
ATOM 609 N N . GLY A 1 83 ? -6.163 8.616 -6.698 1.00 94.38 83 GLY A N 1
ATOM 610 C CA . GLY A 1 83 ? -4.904 8.018 -7.153 1.00 94.38 83 GLY A CA 1
ATOM 611 C C . GLY A 1 83 ? -3.656 8.546 -6.439 1.00 94.38 83 GLY A C 1
ATOM 612 O O . GLY A 1 83 ? -2.561 8.063 -6.700 1.00 94.38 83 GLY A O 1
ATOM 613 N N . VAL A 1 84 ? -3.763 9.509 -5.522 1.00 96.56 84 VAL A N 1
ATOM 614 C CA . VAL A 1 84 ? -2.615 10.091 -4.813 1.00 96.56 84 VAL A CA 1
ATOM 615 C C . VAL A 1 84 ? -2.481 9.494 -3.416 1.00 96.56 84 VAL A C 1
ATOM 617 O O . VAL A 1 84 ? -3.461 9.375 -2.680 1.00 96.56 84 VAL A O 1
ATOM 620 N N . VAL A 1 85 ? -1.248 9.153 -3.033 1.00 97.25 85 VAL A N 1
ATOM 621 C CA . VAL A 1 85 ? -0.914 8.655 -1.696 1.00 97.25 85 VAL A CA 1
ATOM 622 C C . VAL A 1 85 ? -0.305 9.775 -0.863 1.00 97.25 85 VAL A C 1
ATOM 624 O O . VAL A 1 85 ? 0.705 10.378 -1.245 1.00 97.25 85 VAL A O 1
ATOM 627 N N . TYR A 1 86 ? -0.885 10.008 0.309 1.00 96.88 86 TYR A N 1
ATOM 628 C CA . TYR A 1 86 ? -0.377 10.947 1.298 1.00 96.88 86 TYR A CA 1
ATOM 629 C C . TYR A 1 86 ? 0.041 10.199 2.557 1.00 96.88 86 TYR A C 1
ATOM 631 O O . TYR A 1 86 ? -0.740 9.410 3.086 1.00 96.88 86 TYR A O 1
ATOM 639 N N . ALA A 1 87 ? 1.239 10.475 3.062 1.00 95.75 87 ALA A N 1
ATOM 640 C CA . ALA A 1 87 ? 1.611 10.117 4.423 1.00 95.75 87 ALA A CA 1
ATOM 641 C C . ALA A 1 87 ? 1.043 11.164 5.386 1.00 95.75 87 ALA A C 1
ATOM 643 O O . ALA A 1 87 ? 1.013 12.351 5.062 1.00 95.75 87 ALA A O 1
ATOM 644 N N . THR A 1 88 ? 0.599 10.724 6.556 1.00 94.44 88 THR A N 1
ATOM 645 C CA . THR A 1 88 ? 0.082 11.587 7.625 1.00 94.44 88 THR A CA 1
ATOM 646 C C . THR A 1 88 ? 0.749 11.226 8.944 1.00 94.44 88 THR A C 1
ATOM 648 O O . THR A 1 88 ? 1.391 10.180 9.072 1.00 94.44 88 THR A O 1
ATOM 651 N N . ASP A 1 89 ? 0.541 12.050 9.964 1.00 90.69 89 ASP A N 1
ATOM 652 C CA . ASP A 1 89 ? 0.745 11.594 11.336 1.00 90.69 89 ASP A CA 1
ATOM 653 C C . ASP A 1 89 ? -0.325 10.566 11.766 1.00 90.69 89 ASP A C 1
ATOM 655 O O . ASP A 1 89 ? -1.245 10.215 11.015 1.00 90.69 89 ASP A O 1
ATOM 659 N N . ARG A 1 90 ? -0.208 10.089 13.014 1.00 86.44 90 ARG A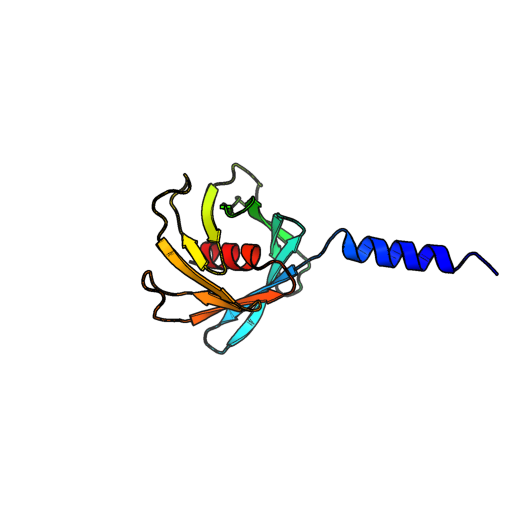 N 1
ATOM 660 C CA . ARG A 1 90 ? -1.101 9.081 13.612 1.00 86.44 90 ARG A CA 1
ATOM 661 C C . ARG A 1 90 ? -2.564 9.517 13.752 1.00 86.44 90 ARG A C 1
ATOM 663 O O . ARG A 1 90 ? -3.404 8.664 14.022 1.00 86.44 90 ARG A O 1
ATOM 670 N N . PHE A 1 91 ? -2.847 10.812 13.629 1.00 84.44 91 PHE A N 1
ATOM 671 C CA . PHE A 1 91 ? -4.182 11.398 13.731 1.00 84.44 91 PHE A CA 1
ATOM 672 C C . PHE A 1 91 ? -4.774 11.735 12.356 1.00 84.44 91 PHE A C 1
ATOM 674 O O . PHE A 1 91 ? -5.878 12.266 12.284 1.00 84.44 91 PHE A O 1
ATOM 681 N N . GLY A 1 92 ? -4.046 11.450 11.271 1.00 85.38 92 GLY A N 1
ATOM 682 C CA . GLY A 1 92 ? -4.484 11.762 9.913 1.00 85.38 92 GLY A CA 1
ATOM 683 C C . GLY A 1 92 ? -4.209 13.201 9.484 1.00 85.38 92 GLY A C 1
ATOM 684 O O . GLY A 1 92 ? -4.731 13.627 8.453 1.00 85.38 92 GLY A O 1
ATOM 685 N N . THR A 1 93 ? -3.395 13.953 10.232 1.00 90.50 93 THR A N 1
ATOM 686 C CA . THR A 1 93 ? -3.046 15.342 9.897 1.00 90.50 93 THR A CA 1
ATOM 687 C C . THR A 1 93 ? -1.659 15.434 9.249 1.00 90.50 93 THR A C 1
ATOM 689 O O . THR A 1 93 ? -0.990 14.416 9.052 1.00 90.50 93 THR A O 1
ATOM 692 N N . ASN A 1 94 ? -1.237 16.642 8.855 1.00 93.00 94 ASN A N 1
ATOM 693 C CA . ASN A 1 94 ? 0.059 16.893 8.207 1.00 93.00 94 ASN A CA 1
ATOM 694 C C . ASN A 1 94 ? 0.280 16.052 6.935 1.00 93.00 94 ASN A C 1
ATOM 696 O O . ASN A 1 94 ? 1.301 15.388 6.774 1.00 93.00 94 ASN A O 1
ATOM 700 N N . ALA A 1 95 ? -0.709 16.054 6.037 1.00 94.50 95 ALA A N 1
ATOM 701 C CA . ALA A 1 95 ? -0.674 15.253 4.820 1.00 94.50 95 ALA A CA 1
ATOM 702 C C . ALA A 1 95 ? 0.438 15.713 3.863 1.00 94.50 95 ALA A C 1
ATOM 704 O O . ALA A 1 95 ? 0.408 16.831 3.348 1.00 94.50 95 ALA A O 1
ATOM 705 N N . VAL A 1 96 ? 1.376 14.817 3.563 1.00 95.94 96 VAL A N 1
ATOM 706 C CA . VAL A 1 96 ? 2.456 15.039 2.594 1.00 95.94 96 VAL A CA 1
ATOM 707 C C . VAL A 1 96 ? 2.339 14.006 1.486 1.00 95.94 96 VAL A C 1
ATOM 709 O O . VAL A 1 96 ? 2.232 12.811 1.761 1.00 95.94 96 VAL A O 1
ATOM 712 N N . LYS A 1 97 ? 2.357 14.449 0.224 1.00 96.38 97 LYS A N 1
ATOM 713 C CA . LYS A 1 97 ? 2.370 13.537 -0.926 1.00 96.38 97 LYS A CA 1
ATOM 714 C C . LYS A 1 97 ? 3.622 12.662 -0.860 1.00 96.38 97 LYS A C 1
ATOM 716 O O . LYS A 1 97 ? 4.718 13.151 -0.614 1.00 96.38 97 LYS A O 1
ATOM 721 N N . VAL A 1 98 ? 3.455 11.365 -1.072 1.00 96.31 98 VAL A N 1
ATOM 722 C CA . VAL A 1 98 ? 4.571 10.405 -1.061 1.00 96.31 98 VAL A CA 1
ATOM 723 C C . VAL A 1 98 ? 4.537 9.436 -2.232 1.00 96.31 98 VAL A C 1
ATOM 725 O O . VAL A 1 98 ? 5.441 8.614 -2.376 1.00 96.31 98 VAL A O 1
ATOM 728 N N . GLY A 1 99 ? 3.495 9.507 -3.052 1.00 96.25 99 GLY A N 1
ATOM 729 C CA . GLY A 1 99 ? 3.362 8.655 -4.211 1.00 96.25 99 GLY A CA 1
ATOM 730 C C . GLY A 1 99 ? 2.008 8.764 -4.880 1.00 96.25 99 GLY A C 1
ATOM 731 O O . GLY A 1 99 ? 1.182 9.621 -4.549 1.00 96.25 99 GLY A O 1
ATOM 732 N N . LYS A 1 100 ? 1.786 7.858 -5.824 1.00 96.12 100 LYS A N 1
ATOM 733 C CA . LYS A 1 100 ? 0.520 7.693 -6.531 1.00 96.12 100 LYS A CA 1
ATOM 734 C C . LYS A 1 100 ? 0.304 6.232 -6.913 1.00 96.12 100 LYS A C 1
ATOM 736 O O . LYS A 1 100 ? 1.267 5.479 -7.047 1.00 96.12 100 LYS A O 1
ATOM 741 N N . VAL A 1 101 ? -0.949 5.853 -7.103 1.00 95.12 101 VAL A N 1
ATO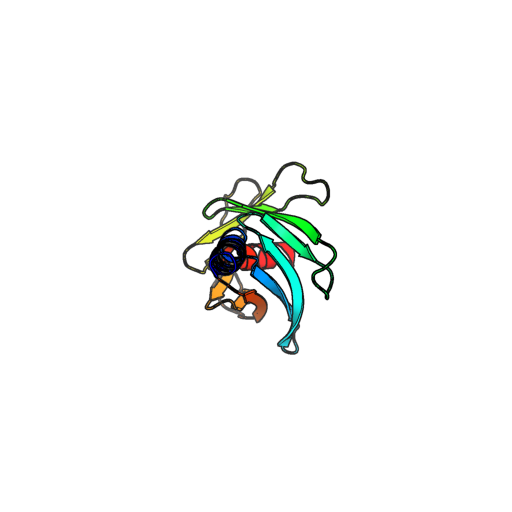M 742 C CA . VAL A 1 101 ? -1.351 4.590 -7.715 1.00 95.12 101 VAL A CA 1
ATOM 743 C C . VAL A 1 101 ? -2.077 4.927 -9.005 1.00 95.12 101 VAL A C 1
ATOM 745 O O . VAL A 1 101 ? -2.958 5.781 -9.019 1.00 95.12 101 VAL A O 1
ATOM 748 N N . GLU A 1 102 ? -1.654 4.309 -10.099 1.00 93.81 102 GLU A N 1
ATOM 749 C CA . GLU A 1 102 ? -2.231 4.548 -11.417 1.00 93.81 102 GLU A CA 1
ATOM 750 C C . GLU A 1 102 ? -2.284 3.228 -12.178 1.00 93.81 102 GLU A C 1
ATOM 752 O O . GLU A 1 102 ? -1.247 2.593 -12.394 1.00 93.81 102 GLU A O 1
ATOM 757 N N . LYS A 1 103 ? -3.495 2.806 -12.570 1.00 92.06 103 LYS A N 1
ATOM 758 C CA . LYS A 1 103 ? -3.729 1.568 -13.336 1.00 92.06 103 LYS A CA 1
ATOM 759 C C . LYS A 1 103 ? -3.076 0.353 -12.663 1.00 92.06 103 LYS A C 1
ATOM 761 O O . LYS A 1 103 ? -2.362 -0.418 -13.303 1.00 92.06 103 LYS A O 1
ATOM 766 N N . GLY A 1 104 ? -3.241 0.246 -11.344 1.00 92.44 104 GLY A N 1
ATOM 767 C CA . GLY A 1 104 ? -2.659 -0.833 -10.541 1.00 92.44 104 GLY A CA 1
ATOM 768 C C . GLY A 1 104 ? -1.144 -0.746 -10.314 1.00 92.44 104 GLY A C 1
ATOM 769 O O . GLY A 1 104 ? -0.582 -1.595 -9.630 1.00 92.44 104 GLY A O 1
ATOM 770 N N . THR A 1 105 ? -0.440 0.266 -10.825 1.00 94.44 105 THR A N 1
ATOM 771 C CA . THR A 1 105 ? 0.993 0.453 -10.534 1.00 94.44 105 THR A CA 1
ATOM 772 C C . THR A 1 105 ? 1.177 1.427 -9.378 1.00 94.44 105 THR A C 1
ATOM 774 O O . THR A 1 105 ? 0.582 2.503 -9.371 1.00 94.44 105 THR A O 1
ATOM 777 N N . VAL A 1 106 ? 2.012 1.064 -8.401 1.00 95.25 106 VAL A N 1
ATOM 778 C CA . VAL A 1 106 ? 2.312 1.877 -7.216 1.00 95.25 106 VAL A CA 1
ATOM 779 C C . VAL A 1 106 ? 3.646 2.591 -7.408 1.00 95.25 106 VAL A C 1
ATOM 781 O O . VAL A 1 106 ? 4.701 1.962 -7.542 1.00 95.25 106 VAL A O 1
ATOM 784 N N . TYR A 1 107 ? 3.599 3.917 -7.371 1.00 94.81 107 TYR A N 1
ATOM 785 C CA . TYR A 1 107 ? 4.750 4.793 -7.528 1.00 94.81 107 TYR A CA 1
ATOM 786 C C . TYR A 1 107 ? 5.064 5.498 -6.213 1.00 94.81 107 TYR A C 1
ATOM 788 O O . TYR A 1 107 ? 4.182 6.110 -5.613 1.00 94.81 107 TYR A O 1
ATOM 796 N N . SER A 1 108 ? 6.329 5.474 -5.804 1.00 94.69 108 SER A N 1
ATOM 797 C CA . SER A 1 108 ? 6.861 6.403 -4.809 1.00 94.69 108 SER A CA 1
ATOM 798 C C . SER A 1 108 ? 7.303 7.685 -5.505 1.00 94.69 108 SER A C 1
ATOM 800 O O . SER A 1 108 ? 7.887 7.638 -6.590 1.00 94.69 108 SER A O 1
ATOM 802 N N . THR A 1 109 ? 7.056 8.819 -4.863 1.00 94.62 109 THR A N 1
ATOM 803 C CA . THR A 1 109 ? 7.524 10.141 -5.291 1.00 94.62 109 THR A CA 1
ATOM 804 C C . THR A 1 109 ? 8.037 10.918 -4.087 1.00 94.62 109 THR A C 1
ATOM 806 O O . THR A 1 109 ? 7.798 10.543 -2.934 1.00 94.62 109 THR A O 1
ATOM 809 N N . ASP A 1 110 ? 8.703 12.039 -4.336 1.00 92.25 110 ASP A N 1
ATOM 810 C CA . ASP A 1 110 ? 8.862 13.061 -3.304 1.00 92.25 110 ASP A CA 1
ATOM 811 C C . ASP A 1 110 ? 7.550 13.838 -3.054 1.00 92.25 110 ASP A C 1
ATOM 813 O O . ASP A 1 110 ? 6.501 13.553 -3.649 1.00 92.25 110 ASP A O 1
ATOM 817 N N . SER A 1 111 ? 7.617 14.834 -2.164 1.00 90.69 111 SER A N 1
ATOM 818 C CA . SER A 1 111 ? 6.490 15.695 -1.786 1.00 90.69 111 SER A CA 1
ATOM 819 C C . SER A 1 111 ? 5.961 16.577 -2.915 1.00 90.69 111 SER A C 1
ATOM 821 O O . SER A 1 111 ? 4.808 17.008 -2.857 1.00 90.69 111 SER A O 1
ATOM 823 N N . TYR A 1 112 ? 6.759 16.816 -3.954 1.00 89.50 112 TYR A N 1
ATOM 824 C CA . TYR A 1 112 ? 6.369 17.581 -5.138 1.00 89.50 112 TYR A CA 1
ATOM 825 C C . TYR A 1 112 ? 5.785 16.684 -6.239 1.00 89.50 112 TYR A C 1
ATOM 827 O O . TYR A 1 112 ? 5.210 17.184 -7.205 1.00 89.50 112 TYR A O 1
ATOM 835 N N . GLY A 1 113 ? 5.855 15.359 -6.079 1.00 86.12 113 GLY A N 1
ATOM 836 C CA . GLY A 1 113 ? 5.440 14.394 -7.098 1.00 86.12 113 GLY A CA 1
ATOM 837 C C . GLY A 1 113 ? 6.524 14.100 -8.137 1.00 86.12 113 GLY A C 1
ATOM 838 O O . GLY A 1 113 ? 6.217 13.513 -9.174 1.00 86.12 113 GLY A O 1
ATOM 839 N N . LEU A 1 114 ? 7.768 14.500 -7.872 1.00 89.25 114 LEU A N 1
ATOM 840 C CA . LEU A 1 114 ? 8.933 14.215 -8.705 1.00 89.25 114 LEU A CA 1
ATOM 841 C C . LEU A 1 114 ? 9.644 12.948 -8.196 1.00 89.25 114 LEU A C 1
ATOM 843 O O . LEU A 1 114 ? 9.186 12.288 -7.258 1.00 89.25 114 LEU A O 1
ATOM 847 N N . ASN A 1 115 ? 10.760 12.583 -8.837 1.00 91.19 115 ASN A N 1
ATOM 848 C CA . ASN A 1 115 ? 11.572 11.413 -8.472 1.00 91.19 115 ASN A CA 1
ATOM 849 C C . ASN A 1 115 ? 10.771 10.097 -8.470 1.00 91.19 115 ASN A C 1
ATOM 851 O O . ASN A 1 115 ? 10.818 9.296 -7.535 1.00 91.19 115 ASN A O 1
ATOM 855 N N . VAL A 1 116 ? 10.000 9.895 -9.540 1.00 92.94 116 VAL A N 1
ATOM 856 C CA . VAL A 1 116 ? 9.061 8.781 -9.680 1.00 92.94 116 VAL A CA 1
ATOM 857 C C . VAL A 1 116 ? 9.807 7.451 -9.752 1.00 92.94 116 VAL A C 1
ATOM 859 O O . VAL A 1 116 ? 10.602 7.223 -10.661 1.00 92.94 116 VAL A O 1
ATOM 862 N N . THR A 1 117 ? 9.504 6.549 -8.821 1.00 93.44 117 THR A N 1
ATOM 863 C CA . THR A 1 117 ? 10.032 5.179 -8.807 1.00 93.44 117 THR A CA 1
ATOM 864 C C . THR A 1 117 ? 8.891 4.191 -8.623 1.00 93.44 117 THR A C 1
ATOM 866 O O . THR A 1 117 ? 8.043 4.380 -7.752 1.00 93.44 117 THR A O 1
ATOM 869 N N . ILE A 1 118 ? 8.859 3.124 -9.421 1.00 93.81 118 ILE A N 1
ATOM 870 C CA . ILE A 1 118 ? 7.904 2.028 -9.223 1.00 93.81 118 ILE A CA 1
ATOM 871 C C . ILE A 1 118 ? 8.352 1.227 -8.003 1.00 93.81 118 ILE A C 1
ATOM 873 O O . ILE A 1 118 ? 9.492 0.776 -7.948 1.00 93.81 118 ILE A O 1
ATOM 877 N N . VAL A 1 119 ? 7.458 1.046 -7.036 1.00 93.38 119 VAL A N 1
ATOM 878 C CA . VAL A 1 119 ? 7.749 0.281 -5.809 1.00 93.38 119 VAL A CA 1
ATOM 879 C C . VAL A 1 119 ? 6.848 -0.933 -5.637 1.00 93.38 119 VAL A C 1
ATOM 881 O O . VAL A 1 119 ? 7.097 -1.781 -4.778 1.00 93.38 119 VAL A O 1
ATOM 884 N N . GLY A 1 120 ? 5.802 -1.038 -6.449 1.00 93.50 120 GLY A N 1
ATOM 885 C CA . GLY A 1 120 ? 4.894 -2.162 -6.379 1.00 93.50 120 GLY A CA 1
ATOM 886 C C . GLY A 1 120 ? 3.814 -2.140 -7.439 1.00 93.50 120 GLY A C 1
ATOM 887 O O . GLY A 1 120 ? 3.705 -1.213 -8.246 1.00 93.50 120 GLY A O 1
ATOM 888 N N . LYS A 1 121 ? 3.000 -3.188 -7.402 1.00 93.62 121 LYS A N 1
ATOM 889 C CA . LYS A 1 121 ? 1.813 -3.362 -8.233 1.00 93.62 121 LYS A CA 1
ATOM 890 C C . LYS A 1 121 ? 0.687 -3.929 -7.383 1.00 93.62 121 LYS A C 1
ATOM 892 O O . LYS A 1 121 ? 0.932 -4.656 -6.422 1.00 93.62 121 LYS A O 1
ATOM 897 N N . VAL A 1 122 ? -0.537 -3.599 -7.741 1.00 92.75 122 VAL A N 1
ATOM 898 C CA . VAL A 1 122 ? -1.758 -4.162 -7.184 1.00 92.75 122 VAL A CA 1
ATOM 899 C C . VAL A 1 122 ? -2.660 -4.555 -8.340 1.00 92.75 122 VAL A C 1
ATOM 901 O O . VAL A 1 122 ? -2.803 -3.815 -9.311 1.00 92.75 122 VAL A O 1
ATOM 904 N N . GLU A 1 123 ? -3.224 -5.748 -8.246 1.00 91.19 123 GLU A N 1
ATOM 905 C CA . GLU A 1 123 ? -4.170 -6.261 -9.230 1.00 91.19 123 GLU A CA 1
ATOM 906 C C . GLU A 1 123 ? -5.602 -6.121 -8.712 1.00 91.19 123 GLU A C 1
ATOM 908 O O . GLU A 1 123 ? -5.850 -6.229 -7.510 1.00 91.19 123 GLU A O 1
ATOM 913 N N . GLY A 1 124 ? -6.544 -5.897 -9.631 1.00 86.56 124 GLY A N 1
ATOM 914 C CA . GLY A 1 124 ? -7.945 -5.631 -9.305 1.00 86.56 124 GLY A CA 1
ATOM 915 C C . GLY A 1 124 ? -8.192 -4.223 -8.751 1.00 86.56 124 GLY A C 1
ATOM 916 O O . GLY A 1 124 ? -7.297 -3.379 -8.696 1.00 86.56 124 GLY A O 1
ATOM 917 N N . ASP A 1 125 ? -9.426 -3.978 -8.314 1.00 85.38 125 ASP A N 1
ATOM 918 C CA . ASP A 1 125 ? -9.903 -2.660 -7.872 1.00 85.38 125 ASP A CA 1
ATOM 919 C C . ASP A 1 125 ? -9.531 -2.358 -6.406 1.00 85.38 125 ASP A C 1
ATOM 921 O O . ASP A 1 125 ? -10.373 -2.015 -5.576 1.00 85.38 125 ASP A O 1
ATOM 925 N N . CYS A 1 126 ? -8.247 -2.502 -6.064 1.00 89.31 126 CYS A N 1
ATOM 926 C CA . CYS A 1 126 ? -7.731 -2.353 -4.697 1.00 89.31 126 CYS A CA 1
ATOM 927 C C . CYS A 1 126 ? -6.578 -1.346 -4.585 1.00 89.31 126 CYS A C 1
ATOM 929 O O . CYS A 1 126 ? -5.646 -1.531 -3.797 1.00 89.31 126 CYS A O 1
ATOM 931 N N . GLU A 1 127 ? -6.628 -0.253 -5.345 1.00 92.38 127 GLU A N 1
ATOM 932 C CA . GLU A 1 127 ? -5.559 0.755 -5.385 1.00 92.38 127 GLU A CA 1
ATOM 933 C C . GLU A 1 127 ? -5.188 1.309 -3.999 1.00 92.38 127 GLU A C 1
ATOM 935 O O . GLU A 1 127 ? -4.007 1.466 -3.687 1.00 92.38 127 GLU A O 1
ATOM 940 N N . ALA A 1 128 ? -6.173 1.495 -3.115 1.00 93.00 128 ALA A N 1
ATOM 941 C CA . ALA A 1 128 ? -5.940 1.932 -1.739 1.00 93.00 128 ALA A CA 1
ATOM 942 C C . ALA A 1 128 ? -5.079 0.944 -0.924 1.00 93.00 128 ALA A C 1
ATOM 944 O O . ALA A 1 128 ? -4.308 1.353 -0.054 1.00 93.00 128 ALA A O 1
ATOM 945 N N . ALA A 1 129 ? -5.149 -0.357 -1.216 1.00 91.94 129 ALA A N 1
ATOM 946 C CA . ALA A 1 129 ? -4.280 -1.344 -0.582 1.00 91.94 129 ALA A CA 1
ATOM 947 C C . ALA A 1 129 ? -2.836 -1.250 -1.098 1.00 91.94 129 ALA A C 1
ATOM 949 O O . ALA A 1 129 ? -1.892 -1.358 -0.312 1.00 91.94 129 ALA A O 1
ATOM 950 N N . GLY A 1 130 ? -2.661 -0.977 -2.395 1.00 90.38 130 GLY A N 1
ATOM 951 C CA . GLY A 1 130 ? -1.356 -0.644 -2.973 1.00 90.38 130 GLY A CA 1
ATOM 952 C C . GLY A 1 130 ? -0.765 0.635 -2.367 1.00 90.38 130 GLY A C 1
ATOM 953 O O . GLY A 1 130 ? 0.425 0.690 -2.057 1.00 90.38 130 GLY A O 1
ATOM 954 N N . ALA A 1 131 ? -1.605 1.636 -2.101 1.00 94.12 131 ALA A N 1
ATOM 955 C CA . ALA A 1 131 ? -1.207 2.856 -1.404 1.00 94.12 131 ALA A CA 1
ATOM 956 C C . ALA A 1 131 ? -0.750 2.584 0.038 1.00 94.12 131 ALA A C 1
ATOM 958 O O . ALA A 1 131 ? 0.267 3.123 0.480 1.00 94.12 131 ALA A O 1
ATOM 959 N N . LEU A 1 132 ? -1.455 1.714 0.769 1.00 93.75 132 LEU A N 1
ATOM 960 C CA . LEU A 1 132 ? -1.022 1.303 2.103 1.00 93.75 132 LEU A CA 1
ATOM 961 C C . LEU A 1 132 ? 0.332 0.587 2.050 1.00 93.75 132 LEU A C 1
ATOM 963 O O . LEU A 1 132 ? 1.184 0.859 2.890 1.00 93.75 132 LEU A O 1
ATOM 967 N N . LEU A 1 133 ? 0.563 -0.277 1.057 1.00 86.69 133 LEU A N 1
ATOM 968 C CA . LEU A 1 133 ? 1.855 -0.940 0.892 1.00 86.69 133 LEU A CA 1
ATOM 969 C C . LEU A 1 133 ? 3.001 0.081 0.785 1.00 86.69 133 LEU A C 1
ATOM 971 O O . LEU A 1 133 ? 4.001 -0.060 1.487 1.00 86.69 133 LEU A O 1
ATOM 975 N N . LEU A 1 134 ? 2.846 1.128 -0.032 1.00 90.56 134 LEU A N 1
ATOM 976 C CA . LEU A 1 134 ? 3.845 2.198 -0.157 1.00 90.56 134 LEU A CA 1
ATOM 977 C C . LEU A 1 134 ? 4.195 2.826 1.204 1.00 90.56 134 LEU A C 1
ATOM 979 O O . LEU A 1 134 ? 5.365 3.082 1.480 1.00 90.56 134 LEU A O 1
ATOM 983 N N . LEU A 1 135 ? 3.199 3.047 2.064 1.00 92.12 135 LEU A N 1
ATOM 984 C CA . LEU A 1 135 ? 3.395 3.630 3.397 1.00 92.12 135 LEU A CA 1
ATOM 985 C C . LEU A 1 135 ? 4.056 2.676 4.399 1.00 92.12 135 LEU A C 1
ATOM 987 O O . LEU A 1 135 ? 4.565 3.134 5.419 1.00 92.12 135 LEU A O 1
ATOM 991 N N . LEU A 1 136 ? 4.033 1.369 4.131 1.00 87.25 136 LEU A N 1
ATOM 992 C CA . LEU A 1 136 ? 4.610 0.338 4.996 1.00 87.25 136 LEU A CA 1
ATOM 993 C C . LEU A 1 136 ? 5.988 -0.154 4.529 1.00 87.25 136 LEU A C 1
ATOM 995 O O . LEU A 1 136 ? 6.661 -0.841 5.291 1.00 87.25 136 LEU A O 1
ATOM 999 N N . ILE A 1 137 ? 6.394 0.153 3.291 1.00 75.00 137 ILE A N 1
ATOM 1000 C CA . ILE A 1 137 ? 7.718 -0.207 2.748 1.00 75.00 137 ILE A CA 1
ATOM 1001 C C . ILE A 1 137 ? 8.793 0.845 3.088 1.00 75.00 137 ILE A C 1
ATOM 1003 O O . ILE A 1 137 ? 9.979 0.527 2.988 1.00 75.00 137 ILE A O 1
ATOM 1007 N N . LYS A 1 138 ? 8.397 2.069 3.464 1.00 58.06 138 LYS A N 1
ATOM 1008 C CA . LYS A 1 138 ? 9.327 3.142 3.852 1.00 58.06 138 LYS A CA 1
ATOM 1009 C C . LYS A 1 138 ? 10.110 2.836 5.125 1.00 58.06 138 LYS A C 1
ATOM 1011 O O . LYS A 1 138 ? 9.525 2.235 6.053 1.00 58.06 138 LYS A O 1
#

pLDDT: mean 82.82, std 17.41, range [36.47, 97.25]